Protein AF-A0A4S2FXQ2-F1 (afdb_monomer_lite)

pLDDT: mean 86.48, std 9.41, range [54.5, 95.5]

Structure (mmCIF, N/CA/C/O backbone):
data_AF-A0A4S2FXQ2-F1
#
_entry.id   AF-A0A4S2FXQ2-F1
#
loop_
_atom_site.group_PDB
_atom_site.id
_atom_site.type_symbol
_atom_site.label_atom_id
_atom_site.label_alt_id
_atom_site.label_comp_id
_atom_site.label_asym_id
_atom_site.label_entity_id
_atom_site.label_seq_id
_atom_site.pdbx_PDB_ins_code
_atom_site.Cartn_x
_atom_site.Cartn_y
_atom_site.Cartn_z
_atom_site.occupancy
_atom_site.B_iso_or_equiv
_atom_site.auth_seq_id
_atom_site.auth_comp_id
_atom_site.auth_asym_id
_atom_site.auth_atom_id
_atom_site.pdbx_PDB_model_num
ATOM 1 N N . MET A 1 1 ? 1.139 11.965 -7.818 1.00 85.50 1 MET A N 1
ATOM 2 C CA . MET A 1 1 ? 0.938 10.891 -6.837 1.00 85.50 1 MET A CA 1
ATOM 3 C C . MET A 1 1 ? -0.363 11.166 -6.121 1.00 85.50 1 MET A C 1
ATOM 5 O O . MET A 1 1 ? -0.552 12.292 -5.678 1.00 85.50 1 MET A O 1
ATOM 9 N N . ASP A 1 2 ? -1.286 10.211 -6.145 1.00 90.06 2 ASP A N 1
ATOM 10 C CA . ASP A 1 2 ? -2.569 10.326 -5.443 1.00 90.06 2 ASP A CA 1
ATOM 11 C C . ASP A 1 2 ? -2.369 9.978 -3.967 1.00 90.06 2 ASP A C 1
ATOM 13 O O . ASP A 1 2 ? -1.802 8.934 -3.662 1.00 90.06 2 ASP A O 1
ATOM 17 N N . THR A 1 3 ? -2.801 10.850 -3.060 1.00 87.81 3 THR A N 1
ATOM 18 C CA . THR A 1 3 ? -2.656 10.649 -1.611 1.00 87.81 3 THR A CA 1
ATOM 19 C C . THR A 1 3 ? -3.990 10.595 -0.871 1.00 87.81 3 THR A C 1
ATOM 21 O O . THR A 1 3 ? -4.054 10.749 0.348 1.00 87.81 3 THR A O 1
ATOM 24 N N . THR A 1 4 ? -5.086 10.398 -1.606 1.00 91.00 4 THR A N 1
ATOM 25 C CA . THR A 1 4 ? -6.431 10.361 -1.031 1.00 91.00 4 THR A CA 1
ATOM 26 C C . THR A 1 4 ? -6.560 9.197 -0.048 1.00 91.00 4 THR A C 1
ATOM 28 O O . THR A 1 4 ? -6.293 8.054 -0.401 1.00 91.00 4 THR A O 1
ATOM 31 N N . THR A 1 5 ? -6.991 9.467 1.180 1.00 91.50 5 THR A N 1
ATOM 32 C CA . THR A 1 5 ? -7.281 8.445 2.197 1.00 91.50 5 THR A CA 1
ATOM 33 C C . THR A 1 5 ? -8.299 7.414 1.698 1.00 91.50 5 THR A C 1
ATOM 35 O O . THR A 1 5 ? -9.257 7.772 1.013 1.00 91.50 5 THR A O 1
ATOM 38 N N . ILE A 1 6 ? -8.134 6.152 2.095 1.00 92.44 6 ILE A N 1
ATOM 39 C CA . ILE A 1 6 ? -9.059 5.052 1.803 1.00 92.44 6 ILE A CA 1
ATOM 40 C C . ILE A 1 6 ? -9.589 4.444 3.106 1.00 92.44 6 ILE A C 1
ATOM 42 O O . ILE A 1 6 ? -8.839 4.269 4.066 1.00 92.44 6 ILE A O 1
ATOM 46 N N . SER A 1 7 ? -10.881 4.119 3.164 1.00 92.06 7 SER A N 1
ATOM 47 C CA . SER A 1 7 ? -11.417 3.363 4.299 1.00 92.06 7 SER A CA 1
ATOM 48 C C . SER A 1 7 ? -11.026 1.887 4.188 1.00 92.06 7 SER A C 1
ATOM 50 O O . SER A 1 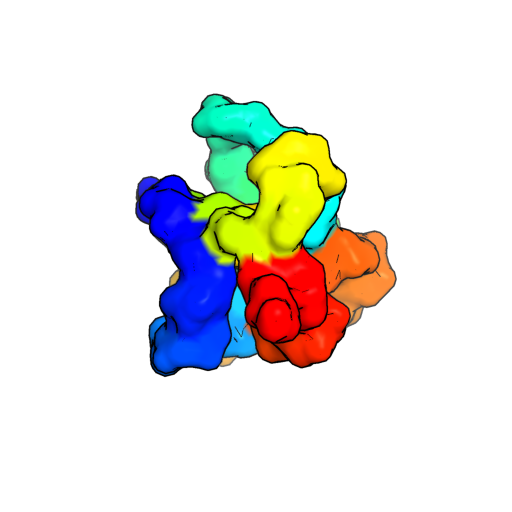7 ? -10.886 1.351 3.087 1.00 92.06 7 SER A O 1
ATOM 52 N N . PHE A 1 8 ? -10.861 1.195 5.316 1.00 91.81 8 PHE A N 1
ATOM 53 C CA . PHE A 1 8 ? -10.582 -0.242 5.278 1.00 91.81 8 PHE A CA 1
ATOM 54 C C . PHE A 1 8 ? -11.706 -1.045 4.595 1.00 91.81 8 PHE A C 1
ATOM 56 O O . PHE A 1 8 ? -11.426 -2.015 3.894 1.00 91.81 8 PHE A O 1
ATOM 63 N N . GLU A 1 9 ? -12.968 -0.628 4.740 1.00 91.12 9 GLU A N 1
ATOM 64 C CA . GLU A 1 9 ? -14.109 -1.257 4.059 1.00 91.12 9 GLU A CA 1
ATOM 65 C C . GLU A 1 9 ? -14.010 -1.145 2.531 1.00 91.12 9 GLU A C 1
ATOM 67 O O . GLU A 1 9 ? -14.202 -2.140 1.823 1.00 91.12 9 GLU A O 1
ATOM 72 N N . ASP A 1 10 ? -13.625 0.028 2.022 1.00 92.44 10 ASP A N 1
ATOM 73 C CA . ASP A 1 10 ? -13.384 0.223 0.591 1.00 92.44 10 ASP A CA 1
ATOM 74 C C . ASP A 1 10 ? -12.198 -0.621 0.115 1.00 92.44 10 ASP A C 1
ATOM 76 O O . ASP A 1 10 ? -12.275 -1.257 -0.933 1.00 92.44 10 ASP A O 1
ATOM 80 N N . LEU A 1 11 ? -11.110 -0.683 0.894 1.00 92.81 11 LEU A N 1
ATOM 81 C CA . LEU A 1 11 ? -9.947 -1.509 0.560 1.00 92.81 11 LEU A CA 1
ATOM 82 C C . LEU A 1 11 ? -10.315 -2.996 0.455 1.00 92.81 11 LEU A C 1
ATOM 84 O O . LEU A 1 11 ? -9.912 -3.653 -0.499 1.00 92.81 11 LEU A O 1
ATOM 88 N N . MET A 1 12 ? -11.107 -3.517 1.396 1.00 91.56 12 MET A N 1
ATOM 89 C CA . MET A 1 12 ? -11.549 -4.917 1.397 1.00 91.56 12 MET A CA 1
ATOM 90 C C . MET A 1 12 ? -12.436 -5.293 0.207 1.00 91.56 12 MET A C 1
ATOM 92 O O . MET A 1 12 ? -12.494 -6.465 -0.164 1.00 91.56 12 MET A O 1
ATOM 96 N N . THR A 1 13 ? -13.210 -4.342 -0.314 1.00 90.00 13 THR A N 1
ATOM 97 C CA . THR A 1 13 ? -14.239 -4.598 -1.336 1.00 90.00 13 THR A CA 1
ATOM 98 C C . THR A 1 13 ? -13.826 -4.148 -2.737 1.00 90.00 13 THR A C 1
ATOM 100 O O . THR A 1 13 ? -14.505 -4.478 -3.710 1.00 90.00 13 THR A O 1
ATOM 103 N N . SER A 1 14 ? -12.713 -3.421 -2.847 1.00 90.12 14 SER A N 1
ATOM 104 C CA . SER A 1 14 ? -12.149 -2.927 -4.100 1.00 90.12 14 SER A CA 1
ATOM 105 C C . SER A 1 14 ? -11.547 -4.050 -4.945 1.00 90.12 14 SER A C 1
ATOM 107 O O . SER A 1 14 ? -10.805 -4.893 -4.454 1.00 90.12 14 SER A O 1
ATOM 109 N N . ASP A 1 15 ? -11.795 -4.004 -6.252 1.00 90.50 15 ASP A N 1
ATOM 110 C CA . ASP A 1 15 ? -11.119 -4.818 -7.268 1.00 90.50 15 ASP A CA 1
ATOM 111 C C . ASP A 1 15 ? -9.855 -4.142 -7.832 1.00 90.50 15 ASP A C 1
ATOM 113 O O . ASP A 1 15 ? -9.156 -4.716 -8.665 1.00 90.50 15 ASP A O 1
ATOM 117 N N . LYS A 1 16 ? -9.548 -2.919 -7.381 1.00 91.06 16 LYS A N 1
ATOM 118 C CA . LYS A 1 16 ? -8.439 -2.105 -7.902 1.00 91.06 16 LYS A CA 1
ATOM 119 C C . LYS A 1 16 ? -7.084 -2.429 -7.285 1.00 91.06 16 LYS A C 1
ATOM 121 O O . LYS A 1 16 ? -6.073 -2.022 -7.847 1.00 91.06 16 LYS A O 1
ATOM 126 N N . TYR A 1 17 ? -7.051 -3.079 -6.125 1.00 93.69 17 TYR A N 1
ATOM 127 C CA . TYR A 1 17 ? -5.828 -3.280 -5.348 1.00 93.69 17 TYR A CA 1
ATOM 128 C C . TYR A 1 17 ? -5.607 -4.766 -5.098 1.00 93.69 17 TYR A C 1
ATOM 130 O O . TYR A 1 17 ? -6.508 -5.462 -4.643 1.00 93.69 17 TYR A O 1
ATOM 138 N N . ASN A 1 18 ? -4.410 -5.249 -5.413 1.00 92.31 18 ASN A N 1
ATOM 139 C CA . ASN A 1 18 ? -4.002 -6.640 -5.236 1.00 92.31 18 ASN A CA 1
ATOM 140 C C . ASN A 1 18 ? -2.488 -6.726 -4.966 1.00 92.31 18 ASN A C 1
ATOM 142 O O . ASN A 1 18 ? -1.794 -5.709 -4.904 1.00 92.31 18 ASN A O 1
ATOM 146 N N . ASN A 1 19 ? -1.955 -7.940 -4.825 1.00 92.44 19 ASN A N 1
ATOM 147 C CA . ASN A 1 19 ? -0.538 -8.158 -4.507 1.00 92.44 19 ASN A CA 1
ATOM 148 C C . ASN A 1 19 ? 0.432 -7.906 -5.679 1.00 92.44 19 ASN A C 1
ATOM 150 O O . ASN A 1 19 ? 1.641 -7.949 -5.460 1.00 92.44 19 ASN A O 1
ATOM 154 N N . ASP A 1 20 ? -0.061 -7.650 -6.893 1.00 92.06 20 ASP A N 1
ATOM 155 C CA . ASP A 1 20 ? 0.761 -7.340 -8.073 1.00 92.06 20 ASP A CA 1
ATOM 156 C C . ASP A 1 20 ? 0.973 -5.825 -8.236 1.00 92.06 20 ASP A C 1
ATOM 158 O O . ASP A 1 20 ? 2.008 -5.369 -8.743 1.00 92.06 20 ASP A O 1
ATOM 162 N N . ASN A 1 21 ? 0.010 -5.029 -7.762 1.00 92.06 21 ASN A N 1
ATOM 163 C CA . ASN A 1 21 ? -0.010 -3.577 -7.938 1.00 92.06 21 ASN A CA 1
ATOM 164 C C . ASN A 1 21 ? 0.048 -2.773 -6.634 1.00 92.06 21 ASN A C 1
ATOM 166 O O . ASN A 1 21 ? 0.252 -1.558 -6.668 1.00 92.06 21 ASN A O 1
ATOM 170 N N . SER A 1 22 ? -0.092 -3.426 -5.481 1.00 93.12 22 SER A N 1
ATOM 171 C CA . SER A 1 22 ? -0.117 -2.746 -4.193 1.00 93.12 22 SER A CA 1
ATOM 172 C C . SER A 1 22 ? 0.543 -3.545 -3.072 1.00 93.12 22 SER A C 1
ATOM 174 O O . SER A 1 22 ? 0.695 -4.766 -3.138 1.00 93.12 22 SER A O 1
ATOM 176 N N . ALA A 1 23 ? 0.956 -2.827 -2.032 1.00 91.69 23 ALA A N 1
ATOM 177 C CA . ALA A 1 23 ? 1.428 -3.393 -0.775 1.00 91.69 23 ALA A CA 1
ATOM 178 C C . ALA A 1 23 ? 1.091 -2.442 0.377 1.00 91.69 23 ALA A C 1
ATOM 180 O O . ALA A 1 23 ? 0.993 -1.232 0.175 1.00 91.69 23 ALA A O 1
ATOM 181 N N . VAL A 1 24 ? 0.948 -2.970 1.591 1.00 89.00 24 VAL A N 1
ATOM 182 C CA . VAL A 1 24 ? 0.621 -2.160 2.773 1.00 89.00 24 VAL A CA 1
ATOM 183 C C . VAL A 1 24 ? 1.844 -2.033 3.670 1.00 89.00 24 VAL A C 1
ATOM 185 O O . VAL A 1 24 ? 2.446 -3.040 4.038 1.00 89.00 24 VAL A O 1
ATOM 188 N N . ILE A 1 25 ? 2.205 -0.808 4.043 1.00 87.12 25 ILE A N 1
ATOM 189 C CA . ILE A 1 25 ? 3.175 -0.544 5.108 1.00 87.12 25 ILE A CA 1
ATOM 190 C C . ILE A 1 25 ? 2.407 -0.335 6.409 1.00 87.12 25 ILE A C 1
ATOM 192 O O . ILE A 1 25 ? 1.560 0.554 6.505 1.00 87.12 25 ILE A O 1
ATOM 196 N N . VAL A 1 26 ? 2.714 -1.164 7.402 1.00 81.81 26 VAL A N 1
ATOM 197 C CA . VAL A 1 26 ? 2.030 -1.187 8.699 1.00 81.81 26 VAL A CA 1
ATOM 198 C C . VAL A 1 26 ? 2.804 -0.371 9.731 1.00 81.81 26 VAL A C 1
ATOM 200 O O . VAL A 1 26 ? 4.035 -0.352 9.721 1.00 81.81 26 VAL A O 1
ATOM 203 N N . ALA A 1 27 ? 2.079 0.266 10.655 1.00 65.44 27 ALA A N 1
ATOM 204 C CA . ALA A 1 27 ? 2.626 0.883 11.872 1.00 65.44 27 ALA A CA 1
ATOM 205 C C . ALA A 1 27 ? 3.766 1.897 11.647 1.00 65.44 27 ALA A C 1
ATOM 207 O O . ALA A 1 27 ? 4.669 2.024 12.476 1.00 65.44 27 ALA A O 1
ATOM 208 N N . THR A 1 28 ? 3.718 2.637 10.540 1.00 62.84 28 THR A N 1
ATOM 209 C CA . THR A 1 28 ? 4.731 3.647 10.221 1.00 62.84 28 THR A CA 1
ATOM 210 C C . THR A 1 28 ? 4.123 5.040 10.341 1.00 62.84 28 THR A C 1
ATOM 212 O O . THR A 1 28 ? 3.096 5.342 9.735 1.00 62.84 28 THR A O 1
ATOM 215 N N . ILE A 1 29 ? 4.756 5.892 11.148 1.00 54.50 29 ILE A N 1
ATOM 216 C CA . ILE A 1 29 ? 4.429 7.317 11.224 1.00 54.50 29 ILE A CA 1
ATOM 217 C C . ILE A 1 29 ? 5.180 7.989 10.074 1.00 54.50 29 ILE A C 1
ATOM 219 O O . ILE A 1 29 ? 6.352 8.325 10.223 1.00 54.50 29 ILE A O 1
ATOM 223 N N . PHE A 1 30 ? 4.529 8.131 8.924 1.00 61.31 30 PHE A N 1
ATOM 224 C CA . PHE A 1 30 ? 4.947 9.126 7.939 1.00 61.31 30 PHE A CA 1
ATOM 225 C C . PHE A 1 30 ? 4.427 10.490 8.394 1.00 61.31 30 PHE A C 1
ATOM 227 O O . PHE A 1 30 ? 3.302 10.577 8.895 1.00 61.31 30 PHE A O 1
ATOM 234 N N . ASP A 1 31 ? 5.250 11.530 8.269 1.00 61.06 31 ASP A N 1
ATOM 235 C CA . ASP A 1 31 ? 4.756 12.904 8.383 1.00 61.06 31 ASP A CA 1
ATOM 236 C C . ASP A 1 31 ? 3.787 13.145 7.212 1.00 61.06 31 ASP A C 1
ATOM 238 O O . ASP A 1 31 ? 3.991 12.624 6.114 1.00 61.06 31 ASP A O 1
ATOM 242 N N . ASP A 1 32 ? 2.741 13.946 7.408 1.00 58.31 32 ASP A N 1
ATOM 243 C CA . ASP A 1 32 ? 1.800 14.300 6.335 1.00 58.31 32 ASP A CA 1
ATOM 244 C C . ASP A 1 32 ? 2.508 14.995 5.146 1.00 58.31 32 ASP A C 1
ATOM 246 O O . ASP A 1 32 ? 1.946 15.098 4.054 1.00 58.31 32 ASP A O 1
ATOM 250 N N . ASN A 1 33 ? 3.752 15.455 5.344 1.00 68.12 33 ASN A N 1
ATOM 251 C CA . ASN A 1 33 ? 4.622 16.058 4.330 1.00 68.12 33 ASN A CA 1
ATOM 252 C C . ASN A 1 33 ? 5.790 15.159 3.883 1.00 68.12 33 ASN A C 1
ATOM 254 O O . ASN A 1 33 ? 6.828 15.681 3.468 1.00 68.12 33 ASN A O 1
ATOM 258 N N . GLU A 1 34 ? 5.663 13.837 3.994 1.00 79.44 34 GLU A N 1
ATOM 259 C CA . GLU A 1 34 ? 6.724 12.911 3.589 1.00 79.44 34 GLU A CA 1
ATOM 260 C C . GLU A 1 34 ? 7.158 13.111 2.123 1.00 79.44 34 GLU A C 1
ATOM 262 O O . GLU A 1 34 ? 6.344 13.351 1.224 1.00 79.44 34 GLU A O 1
ATOM 267 N N . ASP A 1 35 ? 8.461 12.967 1.871 1.00 87.88 35 ASP A N 1
ATOM 268 C CA . ASP A 1 35 ? 9.010 12.951 0.517 1.00 87.88 35 ASP A CA 1
ATOM 269 C C . ASP A 1 35 ? 8.785 11.575 -0.125 1.00 87.88 35 ASP A C 1
ATOM 271 O O . ASP A 1 35 ? 9.606 10.656 -0.046 1.00 87.88 35 ASP A O 1
ATOM 275 N N . TRP A 1 36 ? 7.634 11.428 -0.775 1.00 86.50 36 TRP A N 1
ATOM 276 C CA . TRP A 1 36 ? 7.248 10.179 -1.422 1.00 86.50 36 TRP A CA 1
ATOM 277 C C . TRP A 1 36 ? 8.148 9.774 -2.598 1.00 86.50 36 TRP A C 1
ATOM 279 O O . TRP A 1 36 ? 8.197 8.589 -2.932 1.00 86.50 36 TRP A O 1
ATOM 289 N N . GLU A 1 37 ? 8.878 10.709 -3.218 1.00 89.38 37 GLU A N 1
ATOM 290 C CA . GLU A 1 37 ? 9.883 10.358 -4.229 1.00 89.38 37 GLU A CA 1
ATOM 291 C C . GLU A 1 37 ? 11.073 9.659 -3.566 1.00 89.38 37 GLU A C 1
ATOM 293 O O . GLU A 1 37 ? 11.500 8.598 -4.026 1.00 89.38 37 GLU A O 1
ATOM 298 N N . ALA A 1 38 ? 11.538 10.177 -2.425 1.00 89.00 38 ALA A N 1
ATOM 299 C CA . ALA A 1 38 ? 12.585 9.532 -1.637 1.00 89.00 38 ALA A CA 1
ATOM 300 C C . ALA A 1 38 ? 12.148 8.156 -1.102 1.00 89.00 38 ALA A C 1
ATOM 302 O O . ALA A 1 38 ? 12.942 7.209 -1.108 1.00 89.00 38 ALA A O 1
ATOM 303 N N . VAL A 1 39 ? 10.883 8.010 -0.686 1.00 87.88 39 VAL A N 1
ATOM 304 C CA . VAL A 1 39 ? 10.313 6.710 -0.288 1.00 87.88 39 VAL A CA 1
ATOM 305 C C . VAL A 1 39 ? 10.296 5.738 -1.468 1.00 87.88 39 VAL A C 1
ATOM 307 O O . VAL A 1 39 ? 10.746 4.600 -1.323 1.00 87.88 39 VAL A O 1
ATOM 310 N N . ASN A 1 40 ? 9.833 6.172 -2.645 1.00 91.69 40 ASN A N 1
ATOM 311 C CA . ASN A 1 40 ? 9.844 5.351 -3.857 1.00 91.69 40 ASN A CA 1
ATOM 312 C C . ASN A 1 40 ? 11.267 4.877 -4.200 1.00 91.69 40 ASN A C 1
ATOM 314 O O . ASN A 1 40 ? 11.493 3.681 -4.398 1.00 91.69 40 ASN A O 1
ATOM 318 N N . ASP A 1 41 ? 12.242 5.789 -4.178 1.00 92.06 41 ASP A N 1
ATOM 319 C CA . ASP A 1 41 ? 13.649 5.472 -4.422 1.00 92.06 41 ASP A CA 1
ATOM 320 C C . ASP A 1 41 ? 14.216 4.500 -3.384 1.00 92.06 41 ASP A C 1
ATOM 322 O O . ASP A 1 41 ? 14.964 3.581 -3.730 1.00 92.06 41 ASP A O 1
ATOM 326 N N . PHE A 1 42 ? 13.857 4.654 -2.111 1.00 90.06 42 PHE A N 1
ATOM 327 C CA . PHE A 1 42 ? 14.271 3.735 -1.057 1.00 90.06 42 PHE A CA 1
ATOM 328 C C . PHE A 1 42 ? 13.699 2.326 -1.279 1.00 90.06 42 PHE A C 1
ATOM 330 O O . PHE A 1 42 ? 14.447 1.341 -1.265 1.00 90.06 42 PHE A O 1
ATOM 337 N N . LEU A 1 43 ? 12.394 2.217 -1.543 1.00 90.06 43 LEU A N 1
ATOM 338 C CA . LEU A 1 43 ? 11.717 0.943 -1.797 1.00 90.06 43 LEU A CA 1
ATOM 339 C C . LEU A 1 43 ? 12.293 0.234 -3.034 1.00 90.06 43 LEU A C 1
ATOM 341 O O . LEU A 1 43 ? 12.574 -0.969 -2.984 1.00 90.06 43 LEU A O 1
ATOM 345 N N . ALA A 1 44 ? 12.525 0.972 -4.121 1.00 92.00 44 ALA A N 1
ATOM 346 C CA . ALA A 1 44 ? 13.002 0.419 -5.383 1.00 92.00 44 ALA A CA 1
ATOM 347 C C . ALA A 1 44 ?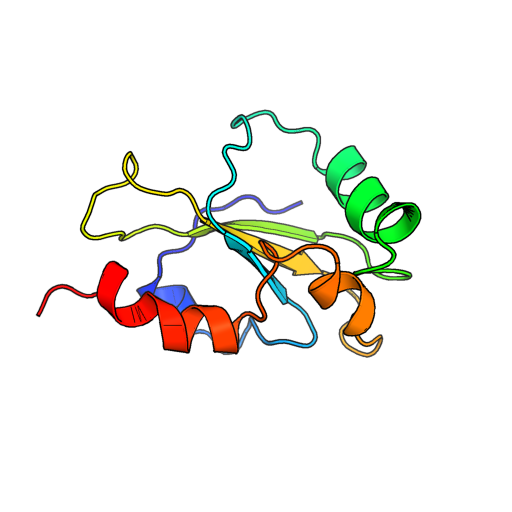 14.509 0.119 -5.378 1.00 92.00 44 ALA A C 1
ATOM 349 O O . ALA A 1 44 ? 14.920 -0.963 -5.800 1.00 92.00 44 ALA A O 1
ATOM 350 N N . ASN A 1 45 ? 15.344 1.040 -4.888 1.00 89.62 45 ASN A N 1
ATOM 351 C CA . ASN A 1 45 ? 16.798 0.972 -5.070 1.00 89.62 45 ASN A CA 1
ATOM 352 C C . ASN A 1 45 ? 17.552 0.470 -3.835 1.00 89.62 45 ASN A C 1
ATOM 354 O O . ASN A 1 45 ? 18.554 -0.229 -3.987 1.00 89.62 45 ASN A O 1
ATOM 358 N N . GLN A 1 46 ? 17.092 0.793 -2.622 1.00 87.88 46 GLN A N 1
ATOM 359 C CA . GLN A 1 46 ? 17.760 0.361 -1.386 1.00 87.88 46 GLN A CA 1
ATOM 360 C C . GLN A 1 46 ? 17.236 -1.000 -0.924 1.00 87.88 46 GLN A C 1
ATOM 362 O O . GLN A 1 46 ? 18.009 -1.935 -0.703 1.00 87.88 46 GLN A O 1
ATOM 367 N N . LEU A 1 47 ? 15.912 -1.142 -0.821 1.00 87.19 47 LEU A N 1
ATOM 368 C CA . LEU A 1 47 ? 15.286 -2.410 -0.447 1.00 87.19 47 LEU A CA 1
ATOM 369 C C . LEU A 1 47 ? 15.204 -3.388 -1.623 1.00 87.19 47 LEU A C 1
ATOM 371 O O . LEU A 1 47 ? 15.247 -4.607 -1.417 1.00 87.19 47 LEU A O 1
ATOM 375 N N . GLY A 1 48 ? 15.122 -2.875 -2.854 1.00 90.94 48 GLY A N 1
ATOM 376 C CA . GLY A 1 48 ? 14.930 -3.703 -4.043 1.00 90.94 48 GLY A CA 1
ATOM 377 C C . GLY A 1 48 ? 13.547 -4.350 -4.099 1.00 90.94 48 GLY A C 1
ATOM 378 O O . GLY A 1 48 ? 13.417 -5.396 -4.732 1.00 90.94 48 GLY A O 1
ATOM 379 N N . PHE A 1 49 ? 12.564 -3.796 -3.380 1.00 92.38 49 PHE A N 1
ATOM 380 C CA . PHE A 1 49 ? 11.211 -4.335 -3.239 1.00 92.38 49 PHE A CA 1
ATOM 381 C C . PHE A 1 49 ? 10.377 -4.103 -4.499 1.00 92.38 49 PHE A C 1
ATOM 383 O O . PHE A 1 49 ? 9.862 -5.059 -5.076 1.00 92.38 49 PHE A O 1
ATOM 390 N N . SER A 1 50 ? 10.311 -2.851 -4.947 1.00 93.06 50 SER A N 1
ATOM 391 C CA . SER A 1 50 ? 9.516 -2.382 -6.088 1.00 93.06 50 SER A CA 1
ATOM 392 C C . SER A 1 50 ? 10.396 -2.004 -7.280 1.00 93.06 50 SER A C 1
ATOM 394 O O . SER A 1 50 ? 10.129 -1.033 -7.981 1.00 93.06 50 SER A O 1
ATOM 396 N N . LYS A 1 51 ? 11.502 -2.727 -7.486 1.00 92.75 51 LYS A N 1
ATOM 397 C CA . LYS A 1 51 ? 12.427 -2.434 -8.583 1.00 92.75 51 LYS A CA 1
ATOM 398 C C . LYS A 1 51 ? 11.684 -2.455 -9.928 1.00 92.75 51 LYS A C 1
ATOM 400 O O . LYS A 1 51 ? 10.893 -3.360 -10.170 1.00 92.75 51 LYS A O 1
ATOM 405 N N . ASP A 1 52 ? 11.973 -1.471 -10.781 1.00 92.75 52 ASP A N 1
ATOM 406 C CA . ASP A 1 52 ? 11.350 -1.273 -12.100 1.00 92.75 52 ASP A CA 1
ATOM 407 C C . ASP A 1 52 ? 9.837 -0.939 -12.059 1.00 92.75 52 ASP A C 1
ATOM 409 O O . ASP A 1 52 ? 9.162 -0.981 -13.091 1.00 92.75 52 ASP A O 1
ATOM 413 N N . LYS A 1 53 ? 9.328 -0.551 -10.880 1.00 93.62 53 LYS A N 1
ATOM 414 C CA . LYS A 1 53 ? 8.013 0.065 -10.658 1.00 93.62 53 LYS A CA 1
ATOM 415 C C . LYS A 1 53 ? 8.169 1.457 -10.045 1.00 93.62 53 LYS A C 1
ATOM 417 O O . LYS A 1 53 ? 9.145 1.722 -9.343 1.00 93.62 53 LYS A O 1
ATOM 422 N N . ASN A 1 54 ? 7.170 2.309 -10.237 1.00 93.50 54 ASN A N 1
ATOM 423 C CA . ASN A 1 54 ? 7.062 3.616 -9.601 1.00 93.50 54 ASN A CA 1
ATOM 424 C C . ASN A 1 54 ? 5.826 3.687 -8.712 1.00 93.50 54 ASN A C 1
ATOM 426 O O . ASN A 1 54 ? 4.744 3.240 -9.090 1.00 93.50 54 ASN A O 1
ATOM 430 N N . LEU A 1 55 ? 5.985 4.309 -7.550 1.00 93.12 55 LEU A N 1
ATOM 431 C CA . LEU A 1 55 ? 4.887 4.669 -6.668 1.00 93.12 55 LEU A CA 1
ATOM 432 C C . LEU A 1 55 ? 3.994 5.725 -7.342 1.00 93.12 55 LEU A C 1
ATOM 434 O O . LEU A 1 55 ? 4.450 6.813 -7.699 1.00 93.12 55 LEU A O 1
ATOM 438 N N . ILE A 1 56 ? 2.715 5.403 -7.521 1.00 95.00 56 ILE A N 1
ATOM 439 C CA . ILE A 1 56 ? 1.711 6.281 -8.144 1.00 95.00 56 ILE A CA 1
ATOM 440 C C . ILE A 1 56 ? 0.627 6.732 -7.162 1.00 95.00 56 ILE A C 1
ATOM 442 O O . ILE A 1 56 ? -0.003 7.772 -7.395 1.00 95.00 56 ILE A O 1
ATOM 446 N N . GLY A 1 57 ? 0.452 6.010 -6.054 1.00 92.56 57 GLY A N 1
ATOM 447 C CA . GLY A 1 57 ? -0.505 6.348 -5.008 1.00 92.56 57 GLY A CA 1
ATOM 448 C C . GLY A 1 57 ? -0.040 5.929 -3.617 1.00 92.56 57 GLY A C 1
ATOM 449 O O . GLY A 1 57 ? 0.642 4.915 -3.463 1.00 92.56 57 GLY A O 1
ATOM 450 N N . VAL A 1 58 ? -0.415 6.720 -2.614 1.00 92.12 58 VAL A N 1
ATOM 451 C CA . VAL A 1 58 ? -0.171 6.446 -1.197 1.00 92.12 58 VAL A CA 1
ATOM 452 C C . VAL A 1 58 ? -1.402 6.808 -0.388 1.00 92.12 58 VAL A C 1
ATOM 454 O O . VAL A 1 58 ? -1.679 7.975 -0.139 1.00 92.12 58 VAL A O 1
ATOM 457 N N . HIS A 1 59 ? -2.144 5.803 0.050 1.00 91.56 59 HIS A N 1
ATOM 458 C CA . HIS A 1 59 ? -3.435 6.014 0.688 1.00 91.56 59 HIS A CA 1
ATOM 459 C C . HIS A 1 59 ? -3.344 5.640 2.161 1.00 91.56 59 HIS A C 1
ATOM 461 O O . HIS A 1 59 ? -3.083 4.484 2.494 1.00 91.56 59 HIS A O 1
ATOM 467 N N . ARG A 1 60 ? -3.581 6.604 3.056 1.00 89.88 60 ARG A N 1
ATOM 468 C CA . ARG A 1 60 ? -3.784 6.295 4.477 1.00 89.88 60 ARG A CA 1
ATOM 469 C C . ARG A 1 60 ? -5.030 5.423 4.612 1.00 89.88 60 ARG A C 1
ATOM 471 O O . ARG A 1 60 ? -6.070 5.774 4.057 1.00 89.88 60 ARG A O 1
ATOM 478 N N . ILE A 1 61 ? -4.926 4.316 5.339 1.00 90.25 61 ILE A N 1
ATOM 479 C CA . ILE A 1 61 ? -6.043 3.408 5.614 1.00 90.25 61 ILE A CA 1
ATOM 480 C C . ILE A 1 61 ? -6.713 3.837 6.925 1.00 90.25 61 ILE A C 1
ATOM 482 O O . ILE A 1 61 ? -6.042 3.952 7.950 1.00 90.25 61 ILE A O 1
ATOM 486 N N . THR A 1 62 ? -8.025 4.081 6.905 1.00 89.38 62 THR A N 1
ATOM 487 C CA . THR A 1 62 ? -8.805 4.524 8.080 1.00 89.38 62 THR A CA 1
ATOM 488 C C . THR A 1 62 ? -9.839 3.500 8.541 1.00 89.38 62 THR A C 1
ATOM 490 O O . THR A 1 62 ? -10.109 2.509 7.861 1.00 89.38 62 THR A O 1
ATOM 493 N N . GLY A 1 63 ? -10.433 3.757 9.714 1.00 85.12 63 GLY A N 1
ATOM 494 C CA . GLY A 1 63 ? -11.470 2.913 10.321 1.00 85.12 63 GLY A CA 1
ATOM 495 C C . GLY A 1 63 ? -10.957 1.981 11.419 1.00 85.12 63 GLY A C 1
ATOM 496 O O . GLY A 1 63 ? -11.631 1.020 11.761 1.00 85.12 63 GLY A O 1
ATOM 497 N N . ASN A 1 64 ? -9.756 2.225 11.949 1.00 83.69 64 ASN A N 1
ATOM 498 C CA . ASN A 1 64 ? -9.198 1.437 13.045 1.00 83.69 64 ASN A CA 1
ATOM 499 C C . ASN A 1 64 ? -10.046 1.617 14.319 1.00 83.69 64 ASN A C 1
ATOM 501 O O . ASN A 1 64 ? -10.326 2.748 14.716 1.00 83.69 64 ASN A O 1
ATOM 505 N N . ILE A 1 65 ? -10.408 0.516 14.983 1.00 81.88 65 ILE A N 1
ATOM 506 C CA . ILE A 1 65 ? -11.227 0.489 16.211 1.00 81.88 65 ILE A CA 1
ATOM 507 C C . ILE A 1 65 ? -10.540 1.226 17.369 1.00 81.88 65 ILE A C 1
ATOM 509 O O . ILE A 1 65 ? -11.200 1.834 18.209 1.00 81.88 65 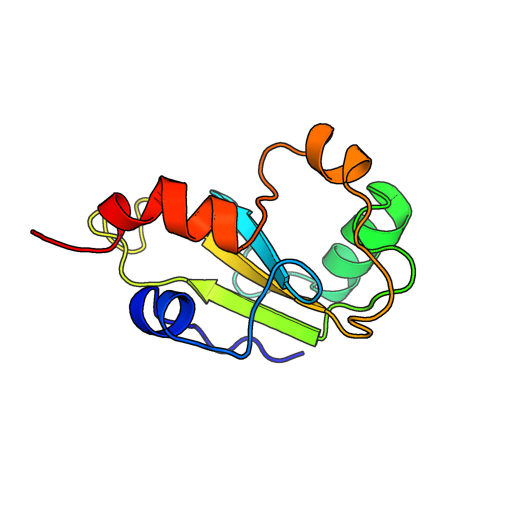ILE A O 1
ATOM 513 N N . LEU A 1 66 ? -9.204 1.217 17.419 1.00 74.56 66 LEU A N 1
ATOM 514 C CA . LEU A 1 66 ? -8.432 1.987 18.405 1.00 74.56 66 LEU A CA 1
ATOM 515 C C . LEU A 1 66 ? -8.343 3.482 18.057 1.00 74.56 66 LEU A C 1
ATOM 517 O O . LEU A 1 66 ? -7.691 4.247 18.769 1.00 74.56 66 LEU A O 1
ATOM 521 N N . GLY A 1 67 ? -8.993 3.897 16.971 1.00 69.12 67 GLY A N 1
ATOM 522 C CA . GLY A 1 67 ? -8.913 5.229 16.409 1.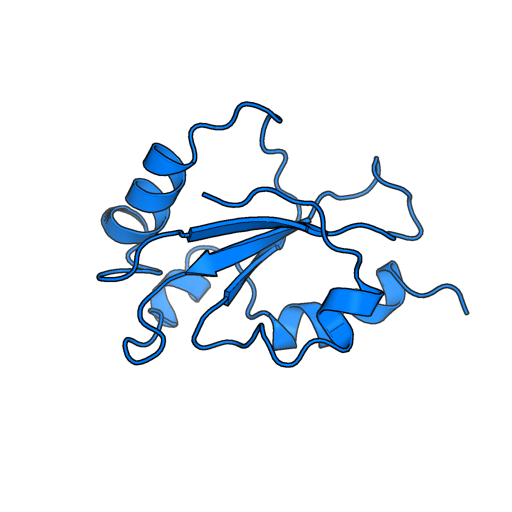00 69.12 67 GLY A CA 1
ATOM 523 C C . GLY A 1 67 ? -7.628 5.466 15.620 1.00 69.12 67 GLY A C 1
ATOM 524 O O . GLY A 1 67 ? -6.657 4.707 15.663 1.00 69.12 67 GLY A O 1
ATOM 525 N N . ASP A 1 68 ? -7.629 6.594 14.924 1.00 68.44 68 ASP A N 1
ATOM 526 C CA . ASP A 1 68 ? -6.541 7.088 14.078 1.00 68.44 68 ASP A CA 1
ATOM 527 C C . ASP A 1 68 ? -5.235 7.400 14.841 1.00 68.44 68 ASP A C 1
ATOM 529 O O . ASP A 1 68 ? -4.207 7.653 14.216 1.00 68.44 68 ASP A O 1
ATOM 533 N N . GLU A 1 69 ? -5.269 7.374 16.178 1.00 66.62 69 GLU A N 1
ATOM 534 C CA . GLU A 1 69 ? -4.118 7.572 17.069 1.00 66.62 69 GLU A CA 1
ATOM 535 C C . GLU A 1 69 ? -3.427 6.251 17.475 1.00 66.62 69 GLU A C 1
ATOM 537 O O . GLU A 1 69 ? -2.308 6.278 17.986 1.00 66.62 69 GLU A O 1
ATOM 542 N N . GLY A 1 70 ? -4.068 5.090 17.269 1.00 66.44 70 GLY A N 1
ATOM 543 C CA . GLY A 1 70 ? -3.560 3.792 17.738 1.00 66.44 70 GLY A CA 1
ATOM 544 C C . GLY A 1 70 ? -2.559 3.115 16.794 1.00 66.44 70 GLY A C 1
ATOM 545 O O . GLY A 1 70 ? -1.601 2.487 17.249 1.00 66.44 70 GLY A O 1
ATOM 546 N N . ARG A 1 71 ? -2.779 3.226 15.479 1.00 76.69 71 ARG A N 1
ATOM 547 C CA . ARG A 1 71 ? -1.903 2.714 14.411 1.00 76.69 71 ARG A CA 1
ATOM 548 C C . ARG A 1 71 ? -2.248 3.416 13.102 1.00 76.69 71 ARG A C 1
ATOM 550 O O . ARG A 1 71 ? -3.425 3.513 12.764 1.00 76.69 71 ARG A O 1
ATOM 557 N N . THR A 1 72 ? -1.224 3.814 12.351 1.00 82.19 72 THR A N 1
ATOM 558 C CA . THR A 1 72 ? -1.383 4.329 10.988 1.00 82.19 72 THR A CA 1
ATOM 559 C C . THR A 1 72 ? -0.806 3.333 9.992 1.00 82.19 72 THR A C 1
ATOM 561 O O . THR A 1 72 ? 0.355 2.935 10.113 1.00 82.19 72 THR A O 1
ATOM 564 N N . ASP A 1 73 ? -1.624 2.953 9.014 1.00 88.38 73 ASP A N 1
ATOM 565 C CA . ASP A 1 73 ? -1.267 2.035 7.936 1.00 88.38 73 ASP A CA 1
ATOM 566 C C . ASP A 1 73 ? -1.454 2.735 6.587 1.00 88.38 73 ASP A C 1
ATOM 568 O O . ASP A 1 73 ? -2.382 3.532 6.412 1.00 88.38 73 ASP A O 1
ATOM 572 N N . TYR A 1 74 ? -0.577 2.436 5.631 1.00 90.69 74 TYR A N 1
ATOM 573 C CA . TYR A 1 74 ? -0.589 3.057 4.308 1.00 90.69 74 TYR A CA 1
ATOM 574 C C . TYR A 1 74 ? -0.584 2.006 3.205 1.00 90.69 74 TYR A C 1
ATOM 576 O O . TYR A 1 74 ? 0.284 1.134 3.169 1.00 90.69 74 TYR A O 1
ATOM 584 N N . LEU A 1 75 ? -1.524 2.131 2.273 1.00 93.44 75 LEU A N 1
ATOM 585 C CA . LEU A 1 75 ? -1.531 1.396 1.018 1.00 93.44 75 LEU A CA 1
ATOM 586 C C . LEU A 1 75 ? -0.642 2.119 0.007 1.00 93.44 75 LEU A C 1
ATOM 588 O O . LEU A 1 75 ? -0.935 3.245 -0.395 1.00 93.44 75 LEU A O 1
ATOM 592 N N . LEU A 1 76 ? 0.418 1.453 -0.429 1.00 93.62 76 LEU A N 1
ATOM 593 C CA . LEU A 1 76 ? 1.275 1.902 -1.515 1.00 93.62 76 LEU A CA 1
ATOM 594 C C . LEU A 1 76 ? 0.812 1.269 -2.823 1.00 93.62 76 LEU A C 1
ATOM 596 O O . LEU A 1 76 ? 0.690 0.047 -2.909 1.00 93.62 76 LEU A O 1
ATOM 600 N N . VAL A 1 77 ? 0.583 2.096 -3.838 1.00 95.44 77 VAL A N 1
ATOM 601 C CA . VAL A 1 77 ? 0.094 1.685 -5.159 1.00 95.44 77 VAL A CA 1
ATOM 602 C C . VAL A 1 77 ? 1.156 2.003 -6.191 1.00 95.44 77 VAL A C 1
ATOM 604 O O . VAL A 1 77 ? 1.656 3.128 -6.254 1.00 95.44 77 VAL A O 1
ATOM 607 N N . PHE A 1 78 ? 1.482 1.017 -7.014 1.00 95.50 78 PHE A N 1
ATOM 608 C CA . PHE A 1 78 ? 2.560 1.090 -7.986 1.00 95.50 78 PHE A CA 1
ATOM 609 C C . PHE A 1 78 ? 2.031 0.927 -9.407 1.00 95.50 78 PHE A C 1
ATOM 611 O O . PHE A 1 78 ? 0.989 0.314 -9.635 1.00 95.50 78 PHE A O 1
ATOM 618 N N . ASP A 1 79 ? 2.762 1.480 -10.369 1.00 94.81 79 ASP A N 1
ATOM 619 C CA . ASP A 1 79 ? 2.531 1.184 -11.777 1.00 94.81 79 ASP A CA 1
ATOM 620 C C . ASP A 1 79 ? 2.996 -0.241 -12.156 1.00 94.81 79 ASP A C 1
ATOM 622 O O . ASP A 1 79 ? 3.530 -1.007 -11.345 1.00 94.81 79 ASP A O 1
ATOM 626 N N . ASN A 1 80 ? 2.782 -0.581 -13.432 1.00 89.44 80 ASN A N 1
ATOM 627 C CA . ASN A 1 80 ? 3.397 -1.729 -14.097 1.00 89.44 80 ASN A CA 1
ATOM 628 C C . ASN A 1 80 ? 3.166 -3.067 -13.365 1.00 89.44 80 ASN A C 1
ATOM 630 O O . ASN A 1 80 ? 4.097 -3.690 -12.848 1.00 89.44 80 ASN A O 1
ATOM 634 N N . GLU A 1 81 ? 1.904 -3.499 -13.306 1.00 90.69 81 GLU A N 1
ATOM 635 C CA . GLU A 1 81 ? 1.454 -4.709 -12.593 1.00 90.69 81 GLU A CA 1
ATOM 636 C C . GLU A 1 81 ? 2.122 -5.997 -13.113 1.00 90.69 81 GLU A C 1
ATOM 638 O O . GLU A 1 81 ? 2.328 -6.933 -12.350 1.00 90.69 81 GLU A O 1
ATOM 643 N N . ASP A 1 82 ? 2.556 -6.012 -14.380 1.00 91.12 82 ASP A N 1
ATOM 644 C CA . ASP A 1 82 ? 3.229 -7.155 -15.016 1.00 91.12 82 ASP A CA 1
ATOM 645 C C . ASP A 1 82 ? 4.617 -7.462 -14.424 1.00 91.12 82 ASP A C 1
ATOM 647 O O . ASP A 1 82 ? 5.137 -8.574 -14.564 1.00 91.12 82 ASP A O 1
ATOM 651 N N . VAL A 1 83 ? 5.255 -6.480 -13.781 1.00 90.88 83 VAL A N 1
ATOM 652 C CA . VAL A 1 83 ? 6.518 -6.694 -13.068 1.00 90.88 83 VAL A CA 1
ATOM 653 C C . VAL A 1 83 ? 6.188 -7.205 -11.667 1.00 90.88 83 VAL A C 1
ATOM 655 O O . VAL A 1 83 ? 5.486 -6.524 -10.936 1.00 90.88 83 VAL A O 1
ATOM 658 N N . PRO A 1 84 ? 6.682 -8.364 -11.218 1.00 90.88 84 PRO A N 1
ATOM 659 C CA . PRO A 1 84 ? 6.399 -8.830 -9.865 1.00 90.88 84 PRO A CA 1
ATOM 660 C C . PRO A 1 84 ? 7.241 -8.079 -8.824 1.00 90.88 84 PRO A C 1
ATOM 662 O O . PRO A 1 84 ? 8.419 -7.788 -9.045 1.00 90.88 84 PRO A O 1
ATOM 665 N N . PHE A 1 85 ? 6.673 -7.835 -7.642 1.00 93.12 85 PHE A N 1
ATOM 666 C CA . PHE A 1 85 ? 7.450 -7.373 -6.490 1.00 93.12 85 PHE A CA 1
ATOM 667 C C . PHE A 1 85 ? 8.480 -8.419 -6.045 1.00 93.12 85 PHE A C 1
ATOM 669 O O . PHE A 1 85 ? 8.284 -9.636 -6.139 1.00 93.12 85 PHE A O 1
ATOM 676 N N . ASN A 1 86 ? 9.582 -7.951 -5.465 1.00 91.69 86 ASN A N 1
ATOM 677 C CA . ASN A 1 86 ? 10.603 -8.831 -4.918 1.00 91.69 86 ASN A CA 1
ATOM 678 C C . ASN A 1 86 ? 10.184 -9.387 -3.548 1.00 91.69 86 ASN A C 1
ATOM 680 O O . ASN A 1 86 ? 10.415 -8.779 -2.498 1.00 91.69 86 ASN A O 1
ATOM 684 N N . PHE A 1 87 ? 9.629 -10.597 -3.550 1.00 87.62 87 PHE A N 1
ATOM 685 C CA . PHE A 1 87 ? 9.180 -11.287 -2.338 1.00 87.62 87 PHE A CA 1
ATOM 686 C C . PHE A 1 87 ? 10.283 -11.470 -1.276 1.00 87.62 87 PHE A C 1
ATOM 688 O O . PHE A 1 87 ? 9.990 -11.443 -0.080 1.00 87.62 87 PHE A O 1
ATOM 695 N N . MET A 1 88 ? 11.555 -11.607 -1.674 1.00 88.44 88 MET A N 1
ATOM 696 C CA . MET A 1 88 ? 12.672 -11.710 -0.723 1.00 88.44 88 MET A CA 1
ATOM 697 C C . MET A 1 88 ? 12.986 -10.372 -0.049 1.00 88.44 88 MET A C 1
ATOM 699 O O . MET A 1 88 ? 13.418 -10.350 1.103 1.00 88.44 88 MET A O 1
ATOM 703 N N . ALA A 1 89 ? 12.778 -9.246 -0.739 1.00 85.06 89 ALA A N 1
ATOM 704 C CA . ALA A 1 89 ? 12.952 -7.926 -0.141 1.00 85.06 89 ALA A CA 1
ATOM 705 C C . ALA A 1 89 ? 11.946 -7.691 0.993 1.00 85.06 89 ALA A C 1
ATOM 707 O O . ALA A 1 89 ? 12.348 -7.220 2.053 1.00 85.06 89 ALA A O 1
ATOM 708 N N . ARG A 1 90 ? 10.694 -8.138 0.822 1.00 83.31 90 ARG A N 1
ATOM 709 C CA . ARG A 1 90 ? 9.663 -8.098 1.871 1.00 83.31 90 ARG A CA 1
ATOM 710 C C . ARG A 1 90 ? 10.093 -8.826 3.148 1.00 83.31 90 ARG A C 1
ATOM 712 O O . ARG A 1 90 ? 9.894 -8.324 4.243 1.00 83.31 90 ARG A O 1
ATOM 719 N N . LEU A 1 91 ? 10.747 -9.986 3.033 1.00 83.38 91 LEU A N 1
ATOM 720 C CA . LEU A 1 91 ? 11.216 -10.737 4.211 1.00 83.38 91 LEU A CA 1
ATOM 721 C C . LEU A 1 91 ? 12.275 -9.985 5.030 1.00 83.38 91 LEU A C 1
ATOM 723 O O . LEU A 1 91 ? 12.445 -10.266 6.213 1.00 83.38 91 LEU A O 1
ATOM 727 N N . ARG A 1 92 ? 12.995 -9.045 4.407 1.00 82.44 92 ARG A N 1
ATOM 728 C CA . ARG A 1 92 ? 13.999 -8.207 5.076 1.00 82.44 92 ARG A CA 1
ATOM 729 C C . ARG A 1 92 ? 13.390 -6.967 5.732 1.00 82.44 92 ARG A C 1
ATOM 731 O O . ARG A 1 92 ? 14.067 -6.342 6.541 1.00 82.44 92 ARG A O 1
ATOM 738 N N . PHE A 1 93 ? 12.146 -6.630 5.396 1.00 80.88 93 PHE A N 1
ATOM 739 C CA . PHE A 1 93 ? 11.431 -5.467 5.907 1.00 80.88 93 PHE A CA 1
ATOM 740 C C . PHE A 1 93 ? 10.023 -5.885 6.339 1.00 80.88 93 PHE A C 1
ATOM 742 O O . PHE A 1 93 ? 9.068 -5.828 5.565 1.00 80.88 93 PHE A O 1
ATOM 749 N N . SER A 1 94 ? 9.918 -6.362 7.582 1.00 80.31 94 SER A N 1
ATOM 750 C CA . SER A 1 94 ? 8.727 -7.036 8.118 1.00 80.31 94 SER A CA 1
ATOM 751 C C . SER A 1 94 ? 7.453 -6.202 8.093 1.00 80.31 94 SER A C 1
ATOM 753 O O . SER A 1 94 ? 6.366 -6.772 8.194 1.00 80.31 94 SER A O 1
ATOM 755 N N . ASP A 1 95 ? 7.589 -4.887 7.983 1.00 86.12 95 ASP A N 1
ATOM 756 C CA . ASP A 1 95 ? 6.489 -3.937 8.105 1.00 86.12 95 ASP A CA 1
ATOM 757 C C . ASP A 1 95 ? 5.737 -3.766 6.778 1.00 86.12 95 ASP A C 1
ATOM 759 O O . ASP A 1 95 ? 4.581 -3.349 6.782 1.00 86.12 95 ASP A O 1
ATOM 763 N N . ILE A 1 96 ? 6.339 -4.182 5.652 1.00 89.69 96 ILE A N 1
ATOM 764 C CA . ILE A 1 96 ? 5.644 -4.318 4.366 1.00 89.69 96 ILE A CA 1
ATOM 765 C C . ILE A 1 96 ? 4.885 -5.649 4.346 1.00 89.69 96 ILE A C 1
ATOM 767 O O . ILE A 1 96 ? 5.466 -6.733 4.467 1.00 89.69 96 ILE A O 1
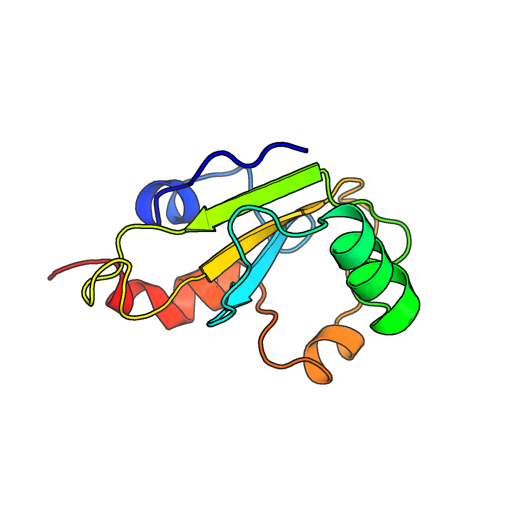ATOM 771 N N . LYS A 1 97 ? 3.573 -5.574 4.137 1.00 91.19 97 LYS A N 1
ATOM 772 C CA . LYS A 1 97 ? 2.661 -6.707 3.973 1.00 91.19 97 LYS A CA 1
ATOM 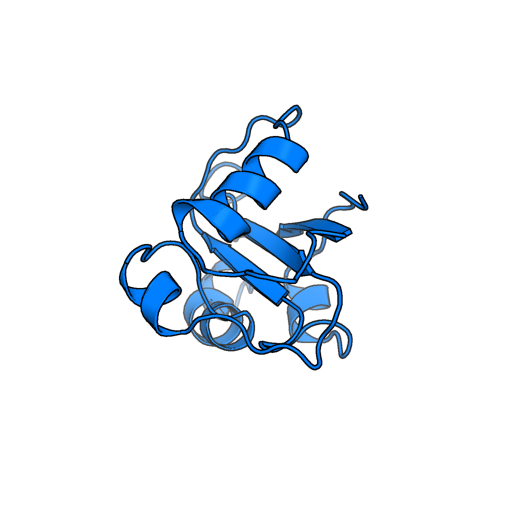773 C C . LYS A 1 97 ? 2.134 -6.758 2.545 1.00 91.19 97 LYS A C 1
ATOM 775 O O . LYS A 1 97 ? 2.011 -5.731 1.879 1.00 91.19 97 LYS A O 1
ATOM 780 N N . TRP A 1 98 ? 1.800 -7.966 2.093 1.00 93.44 98 TRP A N 1
ATOM 781 C CA . TRP A 1 98 ? 0.915 -8.082 0.934 1.00 93.44 98 TRP A CA 1
ATOM 782 C C . TRP A 1 98 ? -0.445 -7.500 1.295 1.00 93.44 98 TRP A C 1
ATOM 784 O O . TRP A 1 98 ? -0.842 -7.573 2.460 1.00 93.44 98 TRP A O 1
ATOM 794 N N . THR A 1 99 ? -1.136 -6.927 0.318 1.00 93.50 99 THR A N 1
ATOM 795 C CA . THR A 1 99 ? -2.444 -6.308 0.541 1.00 93.50 99 THR A CA 1
ATOM 796 C C . THR A 1 99 ? -3.447 -7.338 1.054 1.00 93.50 99 THR A C 1
ATOM 798 O O . THR A 1 99 ? -4.089 -7.096 2.075 1.00 93.50 99 THR A O 1
ATOM 801 N N . ASP A 1 100 ? -3.484 -8.528 0.450 1.00 93.38 100 ASP A N 1
ATOM 802 C CA . ASP A 1 100 ? -4.373 -9.604 0.906 1.00 93.38 100 ASP A CA 1
ATOM 803 C C . ASP A 1 100 ? -3.990 -10.103 2.307 1.00 93.38 100 ASP A C 1
ATOM 805 O O . ASP A 1 100 ? -4.845 -10.204 3.185 1.00 93.38 100 ASP A O 1
ATOM 809 N N . ASP A 1 101 ? -2.690 -10.334 2.558 1.00 92.12 101 ASP A N 1
ATOM 810 C CA . ASP A 1 101 ? -2.202 -10.736 3.886 1.00 92.12 101 ASP A CA 1
ATOM 811 C C . ASP A 1 101 ? -2.589 -9.691 4.947 1.00 92.12 101 ASP A C 1
ATOM 813 O O . ASP A 1 101 ? -2.925 -10.040 6.078 1.00 92.12 101 ASP A O 1
ATOM 817 N N . PHE A 1 102 ? -2.495 -8.399 4.623 1.00 93.06 102 PHE A N 1
ATOM 818 C CA . PHE A 1 102 ? -2.886 -7.324 5.529 1.00 93.06 102 PHE A CA 1
ATOM 819 C C . PHE A 1 102 ? -4.383 -7.385 5.839 1.00 93.06 102 PHE A C 1
ATOM 821 O O . PHE A 1 102 ? -4.761 -7.392 7.011 1.00 93.06 102 PHE A O 1
ATOM 828 N N . ILE A 1 103 ? -5.229 -7.486 4.812 1.00 92.56 103 ILE A N 1
ATOM 829 C CA . ILE A 1 103 ? -6.679 -7.589 4.988 1.00 92.56 103 ILE A CA 1
ATOM 830 C C . ILE A 1 103 ? -7.017 -8.785 5.883 1.00 92.56 103 ILE A C 1
ATOM 832 O O . ILE A 1 103 ? -7.688 -8.616 6.901 1.00 92.56 103 ILE A O 1
ATOM 836 N N . ASP A 1 104 ? -6.499 -9.970 5.572 1.00 92.75 104 ASP A N 1
ATOM 837 C CA . ASP A 1 104 ? -6.834 -11.196 6.298 1.00 92.75 104 ASP A CA 1
ATOM 838 C C . ASP A 1 104 ? -6.381 -11.161 7.764 1.00 92.75 104 ASP A C 1
ATOM 840 O O . ASP A 1 104 ? -7.099 -11.622 8.657 1.00 92.75 104 ASP A O 1
ATOM 844 N N . ASN A 1 105 ? -5.202 -10.591 8.030 1.00 89.81 105 ASN A N 1
ATOM 845 C CA . ASN A 1 105 ? -4.627 -10.567 9.374 1.00 89.81 105 ASN A CA 1
ATOM 846 C C . ASN A 1 105 ? -5.207 -9.455 10.255 1.00 89.81 105 ASN A C 1
ATOM 848 O O . ASN A 1 105 ? -5.308 -9.645 11.468 1.00 89.81 105 ASN A O 1
ATOM 852 N N . TYR A 1 106 ? -5.581 -8.312 9.673 1.00 88.69 106 TYR A N 1
ATOM 853 C CA . TYR A 1 106 ? -5.938 -7.110 10.432 1.00 88.69 106 TYR A CA 1
ATOM 854 C C . TYR A 1 106 ? -7.410 -6.718 10.338 1.00 88.69 106 TYR A C 1
ATOM 856 O O . TYR A 1 106 ? -7.817 -5.794 11.029 1.00 88.69 106 TYR A O 1
ATOM 864 N N . LYS A 1 107 ? -8.249 -7.439 9.584 1.00 89.88 107 LYS A N 1
ATOM 865 C CA . LYS A 1 107 ? -9.692 -7.152 9.462 1.00 89.88 107 LYS A CA 1
ATOM 866 C C . LYS A 1 107 ? -10.418 -6.912 10.788 1.00 89.88 107 LYS A C 1
ATOM 868 O O . LYS A 1 107 ? -11.296 -6.058 10.860 1.00 89.88 107 LYS A O 1
ATOM 873 N N . ARG A 1 108 ? -10.048 -7.643 11.842 1.00 87.81 108 ARG A N 1
ATOM 874 C CA . ARG A 1 108 ? -10.646 -7.503 13.182 1.00 87.81 108 ARG A CA 1
ATOM 875 C C . ARG A 1 108 ? -10.290 -6.201 13.892 1.00 87.81 108 ARG A C 1
ATOM 877 O O . ARG A 1 108 ? -10.986 -5.839 14.825 1.00 87.81 108 ARG A O 1
ATOM 884 N N . ASP A 1 109 ? -9.240 -5.515 13.458 1.00 86.50 109 ASP A N 1
ATOM 885 C CA . ASP A 1 109 ? -8.833 -4.225 14.017 1.00 86.50 109 ASP A CA 1
ATOM 886 C C . ASP A 1 109 ? -9.622 -3.057 13.403 1.00 86.50 109 ASP A C 1
ATOM 888 O O . ASP A 1 109 ? -9.483 -1.928 13.866 1.00 86.50 109 ASP A O 1
ATOM 892 N N . PHE A 1 110 ? -10.421 -3.308 12.359 1.00 86.81 110 PHE A N 1
ATOM 893 C CA . PHE A 1 110 ? -11.144 -2.284 11.592 1.00 86.81 110 PHE A CA 1
ATOM 894 C C . PHE A 1 110 ? -12.662 -2.504 11.518 1.00 86.81 110 PHE A C 1
ATOM 896 O O . PHE A 1 110 ? -13.392 -1.612 11.098 1.00 86.81 110 PHE A O 1
ATOM 903 N N . ILE A 1 111 ? -13.153 -3.687 11.886 1.00 77.81 111 ILE A N 1
ATOM 904 C CA . ILE A 1 111 ? -14.586 -3.996 11.910 1.00 77.81 111 ILE A CA 1
ATOM 905 C C . ILE A 1 111 ? -15.015 -4.155 13.365 1.00 77.81 111 ILE A C 1
ATOM 907 O O . ILE A 1 111 ? -14.574 -5.092 14.029 1.00 77.81 111 ILE A O 1
ATOM 911 N N . GLU A 1 112 ? -15.881 -3.262 13.847 1.00 62.53 112 GLU A N 1
ATOM 912 C CA . GLU A 1 112 ? -16.600 -3.467 15.109 1.00 62.53 112 GLU A CA 1
ATOM 913 C C . GLU A 1 112 ? -17.601 -4.631 14.946 1.00 62.53 112 GLU A C 1
ATOM 915 O O . GLU A 1 112 ? -18.308 -4.698 13.938 1.00 62.53 112 GLU A O 1
ATOM 920 N N . GLU A 1 113 ? -17.623 -5.572 15.902 1.00 56.50 113 GLU A N 1
ATOM 921 C CA . GLU A 1 113 ? -18.615 -6.668 15.959 1.00 56.50 113 GLU A CA 1
ATOM 922 C C . GLU A 1 113 ? -20.045 -6.169 16.215 1.00 56.50 113 GLU A C 1
ATOM 924 O O . GLU A 1 113 ? -20.231 -5.287 17.087 1.00 56.50 113 GLU A O 1
#

Sequence (113 aa):
MDTTTISFEDLMTSDKYNNDNSAVIVATIFDDNEDWEAVNDFLANQLGFSKDKNLIGVHRITGNILGDEGRTDYLLVFDNEDVPFNFMARLRFSDIKWTDDFIDNYKRDFIEE

Secondary structure (DSSP, 8-state):
-B---EEHHHHHH-SS--TTTEEEE-S----TT--HHHHHHIIIIIS-SSTT--EEEEEEEE--TT-TTT--EEEEEES-TTSPP-HHHHHH-TTEEEHHHHHHHHGGGT---

Foldseek 3Di:
DAAEADELVCLVPDPPAFQLFKKKQWQDDDDPPHPQVVVQCCCCPVLVFQPPKGFPYKHWYDQFPVHPVPIIMIMTGIPDSVDHTDPVSCVVPVRIGTSVRCCVVCVVRRDDD

Radius of gyration: 13.4 Å; chains: 1; bounding box: 36×28×33 Å

Organism: NCBI:txid1796646